Protein AF-A0A3L7ZUW8-F1 (afdb_monomer_lite)

Secondary structure (DSSP, 8-state):
--HHHHHHHHHHHHHHHHHHHHH------------SSSS----HHHHHHHHHHHHHHHTPPP------------EETTEE-

pLDDT: mean 75.9, std 14.17, range [50.84, 97.88]

Structure (mmCIF, N/CA/C/O backbone):
data_AF-A0A3L7ZUW8-F1
#
_entry.id   AF-A0A3L7ZUW8-F1
#
loop_
_atom_site.group_PDB
_atom_site.id
_atom_site.type_symbol
_atom_site.label_atom_id
_atom_site.label_alt_id
_atom_site.label_comp_id
_atom_site.label_asym_id
_atom_site.label_entity_id
_atom_site.label_seq_id
_atom_site.pdbx_PDB_ins_code
_atom_site.Cartn_x
_atom_site.Cartn_y
_atom_site.Cartn_z
_atom_site.occupancy
_atom_site.B_iso_or_equiv
_atom_site.auth_seq_id
_atom_site.auth_comp_id
_atom_site.auth_asym_id
_atom_site.auth_atom_id
_atom_site.pdbx_PDB_model_num
ATOM 1 N N . MET A 1 1 ? -40.758 15.402 28.983 1.00 50.84 1 MET A N 1
ATOM 2 C CA . MET A 1 1 ? -39.508 14.718 29.388 1.00 50.84 1 MET A CA 1
ATOM 3 C C . MET A 1 1 ? -38.721 14.138 28.197 1.00 50.84 1 MET A C 1
ATOM 5 O O . MET A 1 1 ? -37.864 13.296 28.409 1.00 50.84 1 MET A O 1
ATOM 9 N N . GLU A 1 2 ? -38.908 14.610 26.955 1.00 54.50 2 GLU A N 1
ATOM 10 C CA . GLU A 1 2 ? -38.265 13.974 25.782 1.00 54.50 2 GLU A CA 1
ATOM 11 C C . GLU A 1 2 ? -36.874 14.524 25.416 1.00 54.50 2 GLU A C 1
ATOM 13 O O . GLU A 1 2 ? -36.048 13.808 24.854 1.00 54.50 2 GLU A O 1
ATOM 18 N N . ILE A 1 3 ? -36.551 15.756 25.820 1.00 53.69 3 ILE A N 1
ATOM 19 C CA . ILE A 1 3 ? -35.313 16.460 25.421 1.00 53.69 3 ILE A CA 1
ATOM 20 C C . ILE A 1 3 ? -34.045 15.818 26.026 1.00 53.69 3 ILE A C 1
ATOM 22 O O . ILE A 1 3 ? -32.951 15.926 25.473 1.00 53.69 3 ILE A O 1
ATOM 26 N N . LEU A 1 4 ? -34.172 15.127 27.164 1.00 53.91 4 LEU A N 1
ATOM 27 C CA . LEU A 1 4 ? -33.044 14.450 27.819 1.00 53.91 4 LEU A CA 1
ATOM 28 C C . LEU A 1 4 ? -32.726 13.086 27.182 1.00 53.91 4 LEU A C 1
ATOM 30 O O . LEU A 1 4 ? -31.584 12.635 27.245 1.00 53.91 4 LEU A O 1
ATOM 34 N N . THR A 1 5 ? -33.711 12.455 26.533 1.00 53.91 5 THR A N 1
ATOM 35 C CA . THR A 1 5 ? -33.547 11.144 25.884 1.00 53.91 5 THR A CA 1
ATOM 36 C C . THR A 1 5 ? -32.894 11.254 24.505 1.00 53.91 5 THR A C 1
ATOM 38 O O . THR A 1 5 ? -32.047 10.425 24.174 1.00 53.91 5 THR A O 1
ATOM 41 N N . SER A 1 6 ? -33.176 12.326 23.748 1.00 58.56 6 SER A N 1
ATOM 42 C CA . SER A 1 6 ? -32.552 12.551 22.435 1.00 58.56 6 SER A CA 1
ATOM 43 C C . SER A 1 6 ? -31.058 12.875 22.548 1.00 58.56 6 SER A C 1
ATOM 45 O O . SER A 1 6 ? -30.247 12.266 21.861 1.00 58.56 6 SER A O 1
ATOM 47 N N . LYS A 1 7 ? -30.655 13.726 23.505 1.00 58.84 7 LYS A N 1
ATOM 48 C CA . LYS A 1 7 ? -29.234 14.054 23.747 1.00 58.84 7 LYS A CA 1
ATOM 49 C C . LYS A 1 7 ? -28.393 12.858 24.206 1.00 58.84 7 LYS A C 1
ATOM 51 O O . LYS A 1 7 ? -27.191 12.823 23.949 1.00 58.84 7 LYS A O 1
ATOM 56 N N . CYS A 1 8 ? -29.002 11.905 24.916 1.00 56.91 8 CYS A N 1
ATOM 57 C CA . CYS A 1 8 ? -28.336 10.668 25.330 1.00 56.91 8 CYS A CA 1
ATOM 58 C C . CYS A 1 8 ? -28.111 9.736 24.127 1.00 56.91 8 CYS A C 1
ATOM 60 O O . CYS A 1 8 ? -27.026 9.175 23.971 1.00 56.91 8 CYS A O 1
ATOM 62 N N . SER A 1 9 ? -29.108 9.643 23.240 1.00 66.62 9 SER A N 1
ATOM 63 C CA . SER A 1 9 ? -29.023 8.886 21.989 1.00 66.62 9 SER A CA 1
ATOM 64 C C . SER A 1 9 ? -27.994 9.481 21.019 1.00 66.62 9 SER A C 1
ATOM 66 O O . SER A 1 9 ? -27.190 8.727 20.477 1.00 66.62 9 SER A O 1
ATOM 68 N N . ASP A 1 10 ? -27.922 10.809 20.886 1.00 75.56 10 ASP A N 1
ATOM 69 C CA . ASP A 1 10 ? -26.952 11.476 20.003 1.00 75.56 10 ASP A CA 1
ATOM 70 C C . ASP A 1 10 ? -25.501 11.217 20.419 1.00 75.56 10 ASP A C 1
ATOM 72 O O . ASP A 1 10 ? -24.678 10.827 19.593 1.00 75.56 10 ASP A O 1
ATOM 76 N N . ARG A 1 11 ? -25.177 11.350 21.714 1.00 77.50 11 ARG A N 1
ATOM 77 C CA . ARG A 1 11 ? -23.820 11.055 22.219 1.00 77.50 11 ARG A CA 1
ATO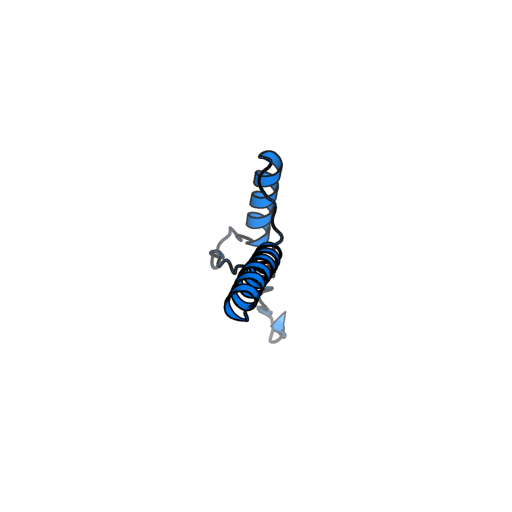M 78 C C . ARG A 1 11 ? -23.444 9.587 22.051 1.00 77.50 11 ARG A C 1
ATOM 80 O O . ARG A 1 11 ? -22.282 9.263 21.808 1.00 77.50 11 ARG A O 1
ATOM 87 N N . PHE A 1 12 ? -24.415 8.690 22.199 1.00 79.12 12 PHE A N 1
ATOM 88 C CA . PHE A 1 12 ? -24.205 7.268 21.964 1.00 79.12 12 PHE A CA 1
ATOM 89 C C . PHE A 1 12 ? -23.917 6.992 20.483 1.00 79.12 12 PHE A C 1
ATOM 91 O O . PHE A 1 12 ? -22.950 6.299 20.169 1.00 79.12 12 PHE A O 1
ATOM 98 N N . MET A 1 13 ? -24.695 7.585 19.574 1.00 85.56 13 MET A N 1
ATOM 99 C CA . MET A 1 13 ? -24.492 7.449 18.131 1.00 85.56 13 MET A CA 1
ATOM 100 C C . MET A 1 13 ? -23.173 8.076 17.664 1.00 85.56 13 MET A C 1
ATOM 102 O O . MET A 1 13 ? -22.492 7.483 16.832 1.00 85.56 13 MET A O 1
ATOM 106 N N . GLU A 1 14 ? -22.749 9.198 18.248 1.00 85.31 14 GLU A N 1
ATOM 107 C CA . GLU A 1 14 ? -21.431 9.801 18.009 1.00 85.31 14 GLU A CA 1
ATOM 108 C C . GLU A 1 14 ? -20.294 8.856 18.432 1.00 85.31 14 GLU A C 1
ATOM 110 O O . GLU A 1 14 ? -19.321 8.665 17.701 1.00 85.31 14 GLU A O 1
ATOM 115 N N . HIS A 1 15 ? -20.433 8.187 19.583 1.00 85.00 15 HIS A N 1
ATOM 116 C CA . HIS A 1 15 ? -19.451 7.200 20.039 1.00 85.00 15 HIS A CA 1
ATOM 117 C C . HIS A 1 15 ? -19.401 5.966 19.132 1.00 85.00 15 HIS A C 1
ATOM 119 O O . HIS A 1 15 ? -18.314 5.453 18.861 1.00 85.00 15 HIS A O 1
ATOM 125 N N . VAL A 1 16 ? -20.555 5.504 18.640 1.00 85.19 16 VAL A N 1
ATOM 126 C CA . VAL A 1 16 ? -20.648 4.412 17.657 1.00 85.19 16 VAL A CA 1
ATOM 127 C C . VAL A 1 16 ? -19.995 4.815 16.334 1.00 85.19 16 VAL A C 1
ATOM 129 O O . VAL A 1 16 ? -19.206 4.044 15.791 1.00 85.19 16 VAL A O 1
ATOM 132 N N . GLN A 1 17 ? -20.269 6.023 15.838 1.00 84.94 17 GLN A N 1
ATOM 133 C CA . GLN A 1 17 ? -19.679 6.544 14.606 1.00 84.94 17 GLN A CA 1
ATOM 134 C C . GLN A 1 17 ? -18.159 6.666 14.731 1.00 84.94 17 GLN A C 1
ATOM 136 O O . GLN A 1 17 ? -17.430 6.160 13.884 1.00 84.94 17 GLN A O 1
ATOM 141 N N . ARG A 1 18 ? -17.666 7.223 15.843 1.00 85.50 18 ARG A N 1
ATOM 142 C CA . ARG A 1 18 ? -16.229 7.334 16.112 1.00 85.50 18 ARG A CA 1
ATOM 143 C C . ARG A 1 18 ? -15.538 5.973 16.152 1.00 85.50 18 ARG A C 1
ATOM 145 O O . ARG A 1 18 ? -14.441 5.850 15.621 1.00 85.50 18 ARG A O 1
ATOM 152 N N . ARG A 1 19 ? -16.159 4.956 16.763 1.00 86.25 19 ARG A N 1
ATOM 153 C CA . ARG A 1 19 ? -15.611 3.588 16.747 1.00 86.25 19 ARG A CA 1
ATOM 154 C C . ARG A 1 19 ? -15.535 3.035 15.328 1.00 86.25 19 ARG A C 1
ATOM 156 O O . ARG A 1 19 ? -14.491 2.527 14.942 1.00 86.25 19 ARG A O 1
ATOM 163 N N . ARG A 1 20 ? -16.594 3.201 14.532 1.00 85.00 20 ARG A N 1
ATOM 164 C CA . ARG A 1 20 ? -16.600 2.771 13.125 1.00 85.00 20 ARG A CA 1
ATOM 165 C C . ARG A 1 20 ? -15.536 3.484 12.298 1.00 85.00 20 ARG A C 1
ATOM 167 O O . ARG A 1 20 ? -14.861 2.844 11.505 1.00 85.00 20 ARG A O 1
ATOM 174 N N . ASP A 1 21 ? -15.346 4.782 12.513 1.00 84.56 21 ASP A N 1
ATOM 175 C CA . ASP A 1 21 ? -14.337 5.569 11.801 1.00 84.56 21 ASP A CA 1
ATOM 176 C C . ASP A 1 21 ? -12.900 5.221 12.213 1.00 84.56 21 ASP A C 1
ATOM 178 O O . ASP A 1 21 ? -11.983 5.381 11.403 1.00 84.56 21 ASP A O 1
ATOM 182 N N . GLN A 1 22 ? -12.705 4.752 13.451 1.00 82.50 22 GLN A N 1
ATOM 183 C CA . GLN A 1 22 ? -11.437 4.203 13.943 1.00 82.50 22 GLN A CA 1
ATOM 184 C C . GLN A 1 22 ? -11.153 2.806 13.379 1.00 82.50 22 GLN A C 1
ATOM 186 O O . GLN A 1 22 ? -9.998 2.484 13.119 1.00 82.50 22 GLN A O 1
ATOM 191 N N . GLU A 1 23 ? -12.190 1.995 13.176 1.00 83.81 23 GLU A N 1
ATOM 192 C CA . GLU A 1 23 ? -12.091 0.652 12.588 1.00 83.81 23 GLU A CA 1
ATOM 193 C C . GLU A 1 23 ? -12.054 0.677 11.049 1.00 83.81 23 GLU A C 1
ATOM 195 O O . GLU A 1 23 ? -11.732 -0.327 10.413 1.00 83.81 23 GLU A O 1
ATOM 200 N N . ALA A 1 24 ? -12.362 1.818 10.428 1.00 86.69 24 ALA A N 1
ATOM 201 C CA . ALA A 1 24 ? -12.371 1.963 8.981 1.00 86.69 24 ALA A CA 1
ATOM 202 C C . ALA A 1 24 ? -10.955 1.854 8.390 1.00 86.69 24 ALA A C 1
ATOM 204 O O . ALA A 1 24 ? -10.088 2.702 8.614 1.00 86.69 24 ALA A O 1
ATOM 205 N N . VAL A 1 25 ? -10.751 0.840 7.547 1.00 84.69 25 VAL A N 1
ATOM 206 C CA . VAL A 1 25 ? -9.532 0.680 6.747 1.00 84.69 25 VAL A CA 1
ATOM 207 C C . VAL A 1 25 ? -9.484 1.765 5.668 1.00 84.69 25 VAL A C 1
ATOM 209 O O . VAL A 1 25 ? -10.362 1.840 4.807 1.00 84.69 25 VAL A O 1
ATOM 212 N N . ARG A 1 26 ? -8.452 2.616 5.699 1.00 86.75 26 ARG A N 1
ATOM 213 C CA . ARG A 1 26 ? -8.250 3.700 4.722 1.00 86.75 26 ARG A CA 1
ATOM 214 C C . ARG A 1 26 ? -7.167 3.319 3.720 1.00 86.75 26 ARG A C 1
ATOM 216 O O . ARG A 1 26 ? -6.001 3.199 4.082 1.00 86.75 26 ARG A O 1
ATOM 223 N N . TRP A 1 27 ? -7.557 3.175 2.457 1.00 88.38 27 TRP A N 1
ATOM 224 C CA . TRP A 1 27 ? -6.631 2.943 1.349 1.00 88.38 27 TRP A CA 1
ATOM 225 C C . TRP A 1 27 ? -6.204 4.269 0.714 1.00 88.38 27 TRP A C 1
ATOM 227 O O . TRP A 1 27 ? -7.033 5.150 0.487 1.00 88.38 27 TRP A O 1
ATOM 237 N N . TYR A 1 28 ? -4.916 4.391 0.396 1.00 84.94 28 TYR A N 1
ATOM 238 C CA . TYR A 1 28 ? -4.343 5.547 -0.295 1.00 84.94 28 TYR A CA 1
ATOM 239 C C . TYR A 1 28 ? -3.703 5.106 -1.610 1.00 84.94 28 TYR A C 1
ATOM 241 O O . TYR A 1 28 ? -3.096 4.038 -1.686 1.00 84.94 28 TYR A O 1
ATOM 249 N N . VAL A 1 29 ? -3.811 5.944 -2.642 1.00 84.56 29 VAL A N 1
ATOM 250 C CA . VAL A 1 29 ? -3.142 5.729 -3.931 1.00 84.56 29 VAL A CA 1
ATOM 251 C C . VAL A 1 29 ? -1.857 6.546 -3.955 1.00 84.56 29 VAL A C 1
ATOM 253 O O . VAL A 1 29 ? -1.889 7.759 -3.757 1.00 84.56 29 VAL A O 1
ATOM 256 N N . LEU A 1 30 ? -0.730 5.880 -4.204 1.00 77.81 30 LEU A N 1
ATOM 257 C CA . LEU A 1 30 ? 0.578 6.516 -4.317 1.00 77.81 30 LEU A CA 1
ATOM 258 C C . LEU A 1 30 ? 1.074 6.445 -5.762 1.00 77.81 30 LEU A C 1
ATOM 260 O O . LEU A 1 30 ? 1.307 5.359 -6.293 1.00 77.81 30 LEU A O 1
ATOM 264 N N . THR A 1 31 ? 1.283 7.603 -6.383 1.00 75.44 31 THR A N 1
ATOM 265 C CA . THR A 1 31 ? 1.906 7.692 -7.708 1.00 75.44 31 THR A CA 1
ATOM 266 C C . THR A 1 31 ? 3.411 7.812 -7.534 1.00 75.44 31 THR A C 1
ATOM 268 O O . THR A 1 31 ? 3.918 8.857 -7.130 1.00 75.44 31 THR A O 1
ATOM 271 N N . LEU A 1 32 ? 4.130 6.729 -7.818 1.00 71.88 32 LEU A N 1
ATOM 272 C CA . LEU A 1 32 ? 5.587 6.711 -7.763 1.00 71.88 32 LEU A CA 1
ATOM 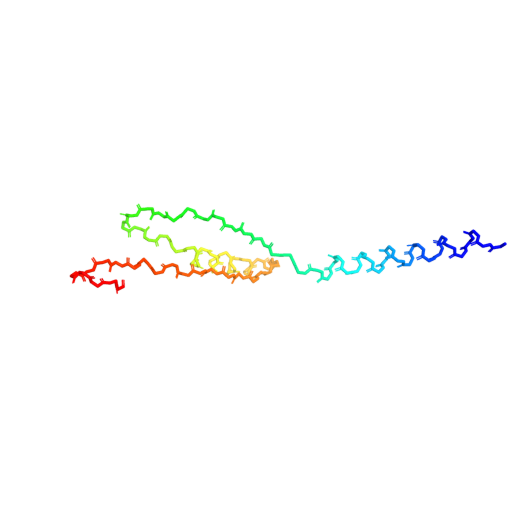273 C C . LEU A 1 32 ? 6.172 6.987 -9.154 1.00 71.88 32 LEU A C 1
ATOM 275 O O . LEU A 1 32 ? 5.661 6.448 -10.141 1.00 71.88 32 LEU A O 1
ATOM 279 N N . PRO A 1 33 ? 7.245 7.794 -9.261 1.00 68.19 33 PRO A N 1
ATOM 280 C CA . PRO A 1 33 ? 7.931 7.983 -10.528 1.00 68.19 33 PRO A CA 1
ATOM 281 C C . PRO A 1 33 ? 8.487 6.633 -10.983 1.00 68.19 33 PRO A C 1
ATOM 283 O O . PRO A 1 33 ? 9.389 6.065 -10.368 1.00 68.19 33 PRO A O 1
ATOM 286 N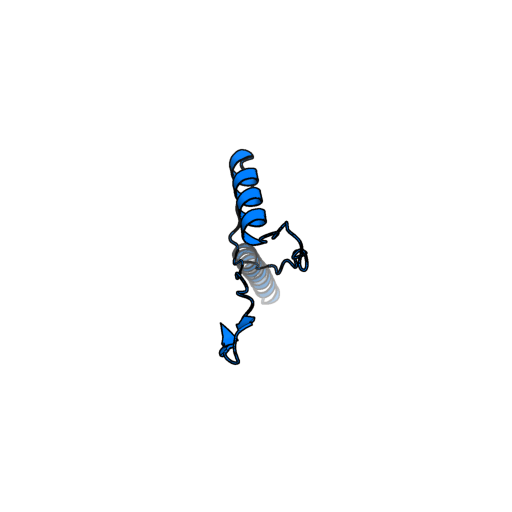 N . THR A 1 34 ? 7.924 6.104 -12.064 1.00 63.38 34 THR A N 1
ATOM 287 C CA . THR A 1 34 ? 8.509 4.963 -12.763 1.00 63.38 34 THR A CA 1
ATOM 288 C C . THR A 1 34 ? 9.528 5.562 -13.716 1.00 63.38 34 THR A C 1
ATOM 290 O O . THR A 1 34 ? 9.150 6.351 -14.580 1.00 63.38 34 THR A O 1
ATOM 293 N N . ALA A 1 35 ? 10.819 5.290 -13.515 1.00 59.06 35 ALA A N 1
ATOM 294 C CA . ALA A 1 35 ? 11.849 5.815 -14.404 1.00 59.06 35 ALA A CA 1
ATOM 295 C C . ALA A 1 35 ? 11.528 5.379 -15.843 1.00 59.06 35 ALA A C 1
ATOM 297 O O . ALA A 1 35 ? 11.578 4.192 -16.168 1.00 59.06 35 ALA A O 1
ATOM 298 N N . GLY A 1 36 ? 11.142 6.337 -16.687 1.00 53.06 36 GLY A N 1
ATOM 299 C CA . GLY A 1 36 ? 10.856 6.087 -18.091 1.00 53.06 36 GLY A CA 1
ATOM 300 C C . GLY A 1 36 ? 12.133 5.654 -18.804 1.00 53.06 36 GLY A C 1
ATOM 301 O O . GLY A 1 36 ? 13.055 6.448 -18.957 1.00 53.06 36 GLY A O 1
ATOM 302 N N . GLY A 1 37 ? 12.199 4.389 -19.221 1.00 53.03 37 GLY A N 1
ATOM 303 C CA . GLY A 1 37 ? 13.123 3.920 -20.261 1.00 53.03 37 GLY A CA 1
ATOM 304 C C . GLY A 1 37 ? 14.631 3.931 -19.959 1.00 53.03 37 GLY A C 1
ATOM 305 O O . GLY A 1 37 ? 15.414 3.891 -20.904 1.00 53.03 37 GLY A O 1
ATOM 306 N N . GLY A 1 38 ? 15.068 3.971 -18.695 1.00 54.97 38 GLY A N 1
ATOM 307 C CA . GLY A 1 38 ? 16.491 3.915 -18.311 1.00 54.97 38 GLY A CA 1
ATOM 308 C C . GLY A 1 38 ? 16.962 2.543 -17.798 1.00 54.97 38 GLY A C 1
ATOM 309 O O . GLY A 1 38 ? 16.146 1.689 -17.454 1.00 54.97 38 GLY A O 1
ATOM 310 N N . ARG A 1 39 ? 18.292 2.341 -17.699 1.00 53.31 39 ARG A N 1
ATOM 311 C CA . ARG A 1 39 ? 18.935 1.137 -17.103 1.00 53.31 39 ARG A CA 1
ATOM 312 C C . ARG A 1 39 ? 18.437 0.825 -15.683 1.00 53.31 39 ARG A C 1
ATOM 314 O O . ARG A 1 39 ? 18.455 -0.337 -15.282 1.00 53.31 39 ARG A O 1
ATOM 321 N N . ASP A 1 40 ? 17.925 1.831 -14.981 1.00 55.72 40 ASP A N 1
ATOM 322 C CA . ASP A 1 40 ? 17.424 1.723 -13.617 1.00 55.72 40 ASP A CA 1
ATOM 323 C C . ASP A 1 40 ? 15.900 1.564 -13.618 1.00 55.72 40 ASP A C 1
ATOM 325 O O . ASP A 1 40 ? 15.138 2.521 -13.480 1.00 55.72 40 ASP A O 1
ATOM 329 N N . LYS A 1 41 ? 15.433 0.321 -13.780 1.00 60.44 41 LYS A N 1
ATOM 330 C CA . LYS A 1 41 ? 14.020 -0.029 -13.574 1.00 60.44 41 LYS A CA 1
ATOM 331 C C . LYS A 1 41 ? 13.668 0.137 -12.093 1.00 60.44 41 LYS A C 1
ATOM 333 O O . LYS A 1 41 ? 13.807 -0.802 -11.305 1.00 60.44 41 LYS A O 1
ATOM 338 N N . ILE A 1 42 ? 13.207 1.323 -11.706 1.00 62.53 42 ILE A N 1
ATOM 339 C CA . ILE A 1 42 ? 12.628 1.552 -10.380 1.00 62.53 42 ILE A CA 1
ATOM 340 C C . ILE A 1 42 ? 11.308 0.781 -10.324 1.00 62.53 42 ILE A C 1
ATOM 342 O O . ILE A 1 42 ? 10.349 1.126 -11.006 1.00 62.53 42 ILE A O 1
ATOM 346 N N . SER A 1 43 ? 11.278 -0.296 -9.536 1.00 71.31 43 SER A N 1
ATOM 347 C CA . SER A 1 43 ? 10.059 -1.051 -9.247 1.00 71.31 43 SER A CA 1
ATOM 348 C C . SER A 1 43 ? 9.398 -0.458 -7.998 1.00 71.31 43 SER A C 1
ATOM 350 O O . SER A 1 43 ? 9.985 -0.561 -6.915 1.00 71.31 43 SER A O 1
ATOM 352 N N . PRO A 1 44 ? 8.190 0.124 -8.114 1.00 74.62 44 PRO A N 1
ATOM 353 C CA . PRO A 1 44 ? 7.435 0.652 -6.977 1.00 74.62 44 PRO A CA 1
ATOM 354 C C . PRO A 1 44 ? 7.304 -0.352 -5.822 1.00 74.62 44 PRO A C 1
ATOM 356 O O . PRO A 1 44 ? 7.514 -0.001 -4.661 1.00 74.62 44 PRO A O 1
ATOM 359 N N . SER A 1 45 ? 7.064 -1.627 -6.144 1.00 80.06 45 SER A N 1
ATOM 360 C CA . SER A 1 45 ? 6.928 -2.715 -5.170 1.00 80.06 45 SER A CA 1
ATOM 361 C C . SER A 1 45 ? 8.199 -2.925 -4.340 1.00 80.06 45 SER A C 1
ATOM 363 O O . SER A 1 45 ? 8.116 -3.151 -3.137 1.00 80.06 45 SER A O 1
ATOM 365 N N . LYS A 1 46 ? 9.390 -2.794 -4.947 1.00 81.50 46 LYS A N 1
ATOM 366 C CA . LYS A 1 46 ? 10.666 -2.904 -4.214 1.00 81.50 46 LYS A CA 1
ATOM 367 C C . LYS A 1 46 ? 10.854 -1.760 -3.218 1.00 81.50 46 LYS A C 1
ATOM 369 O O . LYS A 1 46 ? 11.337 -1.995 -2.114 1.00 81.50 46 LYS A O 1
ATOM 374 N N . GLY A 1 47 ? 10.462 -0.540 -3.593 1.00 82.62 47 GLY A N 1
ATOM 375 C CA . GLY A 1 47 ? 10.515 0.620 -2.698 1.00 82.62 47 GLY A CA 1
ATOM 376 C C . GLY A 1 47 ? 9.604 0.449 -1.481 1.00 82.62 47 GLY A C 1
ATOM 377 O O . GLY A 1 47 ? 10.035 0.673 -0.352 1.00 82.62 47 GLY A O 1
ATOM 378 N N . LEU A 1 48 ? 8.377 -0.032 -1.703 1.00 86.56 48 LEU A N 1
ATOM 379 C CA . LEU A 1 48 ? 7.414 -0.311 -0.633 1.00 86.56 48 LEU A CA 1
ATOM 380 C C . LEU A 1 48 ? 7.874 -1.448 0.290 1.00 86.56 48 LEU A C 1
ATOM 382 O O . LEU A 1 48 ? 7.721 -1.347 1.505 1.00 86.56 48 LEU A O 1
ATOM 386 N N . ALA A 1 49 ? 8.507 -2.491 -0.251 1.00 88.75 49 ALA A N 1
ATOM 387 C CA . ALA A 1 49 ? 9.103 -3.548 0.564 1.00 88.75 49 ALA A CA 1
ATOM 388 C C . ALA A 1 49 ? 10.238 -3.018 1.463 1.00 88.75 49 ALA A C 1
ATOM 390 O O . ALA A 1 49 ? 10.281 -3.328 2.652 1.00 88.75 49 ALA A O 1
ATOM 391 N N . ALA A 1 50 ? 11.126 -2.173 0.926 1.00 89.81 50 ALA A N 1
ATOM 392 C CA . ALA A 1 50 ? 12.216 -1.571 1.698 1.00 89.81 50 ALA A CA 1
ATOM 393 C C . ALA A 1 50 ? 11.704 -0.633 2.809 1.00 89.81 50 ALA A C 1
ATOM 395 O O . ALA A 1 50 ? 12.252 -0.611 3.914 1.00 89.81 50 ALA A O 1
ATOM 396 N N . GLU A 1 51 ? 10.640 0.119 2.523 1.00 90.88 51 GLU A N 1
ATOM 397 C CA . GLU A 1 51 ? 9.910 0.934 3.493 1.00 90.88 51 GLU A CA 1
ATOM 398 C C . GLU A 1 51 ? 9.352 0.066 4.632 1.00 90.88 51 GLU A C 1
ATOM 400 O O . GLU A 1 51 ? 9.601 0.368 5.801 1.00 90.88 51 GLU A O 1
ATOM 405 N N . LEU A 1 52 ? 8.671 -1.038 4.306 1.00 93.38 52 LEU A N 1
ATOM 406 C CA . LEU A 1 52 ? 8.102 -1.957 5.293 1.00 93.38 52 LEU A CA 1
ATOM 407 C C . LEU A 1 52 ? 9.188 -2.529 6.220 1.00 93.38 52 LEU A C 1
ATOM 409 O O . LEU A 1 52 ? 9.073 -2.419 7.440 1.00 93.38 52 LEU A O 1
ATOM 413 N N . SER A 1 53 ? 10.298 -3.023 5.658 1.00 95.25 53 SER A N 1
ATOM 414 C CA . SER A 1 53 ? 11.437 -3.528 6.442 1.00 95.25 53 SER A CA 1
ATOM 415 C C . SER A 1 53 ? 12.121 -2.451 7.289 1.00 95.25 53 SER A C 1
ATOM 417 O O . SER A 1 53 ? 12.761 -2.757 8.297 1.00 95.25 53 SER A O 1
ATOM 419 N N . ARG A 1 54 ? 12.059 -1.173 6.891 1.00 96.94 54 ARG A N 1
ATOM 420 C CA . ARG A 1 54 ? 12.556 -0.078 7.734 1.00 96.94 54 ARG A CA 1
ATOM 421 C C . ARG A 1 54 ? 11.642 0.147 8.932 1.00 96.94 54 ARG A C 1
ATOM 423 O O . ARG A 1 54 ? 12.162 0.303 10.034 1.00 96.94 54 ARG A O 1
ATOM 430 N N . ARG A 1 55 ? 10.322 0.164 8.726 1.00 97.19 55 ARG A N 1
ATOM 431 C CA . ARG A 1 55 ? 9.339 0.350 9.804 1.00 97.19 55 ARG A CA 1
ATOM 432 C C . ARG A 1 55 ? 9.404 -0.768 10.829 1.00 97.19 55 ARG A C 1
ATOM 434 O O . ARG A 1 55 ? 9.461 -0.481 12.019 1.00 97.19 55 ARG A O 1
ATOM 441 N N . GLU A 1 56 ? 9.513 -2.008 10.359 1.00 97.00 56 GLU A N 1
ATOM 442 C CA . GLU A 1 56 ? 9.682 -3.189 11.207 1.00 97.00 56 GLU A CA 1
ATOM 443 C C . GLU A 1 56 ? 10.883 -3.035 12.153 1.00 97.00 56 GLU A C 1
ATOM 445 O O . GLU A 1 56 ? 10.741 -3.158 13.367 1.00 97.00 56 GLU A O 1
ATOM 450 N N . ARG A 1 57 ? 12.048 -2.629 11.627 1.00 97.88 57 ARG A N 1
ATOM 451 C CA . ARG A 1 57 ? 13.254 -2.381 12.440 1.00 97.88 57 ARG A CA 1
ATOM 452 C C . ARG A 1 57 ? 13.115 -1.235 13.443 1.00 97.88 57 ARG A C 1
ATOM 454 O O . ARG A 1 57 ? 13.879 -1.189 14.402 1.00 97.88 57 ARG A O 1
ATOM 461 N N . ARG A 1 58 ? 12.203 -0.288 13.211 1.00 97.75 58 ARG A N 1
ATOM 462 C CA . ARG A 1 58 ? 11.967 0.868 14.093 1.00 97.75 58 ARG A CA 1
ATOM 463 C C . ARG A 1 58 ? 10.764 0.679 15.021 1.00 97.75 58 ARG A C 1
ATOM 465 O O . ARG A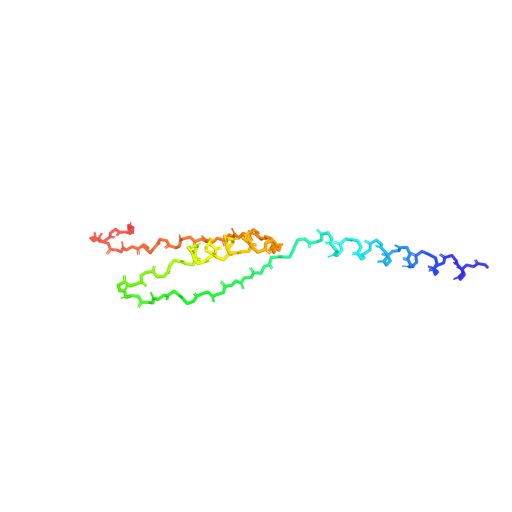 1 58 ? 10.497 1.573 15.816 1.00 97.75 58 ARG A O 1
ATOM 472 N N . GLY A 1 59 ? 10.056 -0.451 14.931 1.00 96.56 59 GLY A N 1
ATOM 473 C CA . GLY A 1 59 ? 8.811 -0.678 15.670 1.00 96.56 59 GLY A CA 1
ATOM 474 C C . GLY A 1 59 ? 7.687 0.286 15.271 1.00 96.56 59 GLY A C 1
ATOM 475 O O . GLY A 1 59 ? 6.817 0.587 16.083 1.00 96.56 59 GLY A O 1
ATOM 476 N N . GLU A 1 60 ? 7.727 0.814 14.045 1.00 95.81 60 GLU A N 1
ATOM 477 C CA . GLU A 1 60 ? 6.695 1.705 13.506 1.00 95.81 60 GLU A CA 1
ATOM 478 C C . GLU A 1 60 ? 5.508 0.895 12.958 1.00 95.81 60 GLU A C 1
ATOM 480 O O . GLU A 1 60 ? 5.646 -0.270 12.581 1.00 95.81 60 GLU A O 1
ATOM 485 N N . THR A 1 61 ? 4.338 1.530 12.851 1.00 91.31 61 THR A N 1
ATOM 486 C CA . THR A 1 61 ? 3.133 0.902 12.296 1.00 91.31 61 THR A CA 1
ATOM 487 C C . THR A 1 61 ? 3.369 0.399 10.870 1.00 91.31 61 THR A C 1
ATOM 489 O O . THR A 1 61 ? 3.703 1.174 9.961 1.00 91.31 61 THR A O 1
ATOM 492 N N . LEU A 1 62 ? 3.160 -0.903 10.676 1.00 93.06 62 LEU A N 1
ATOM 493 C CA . LEU A 1 62 ? 3.197 -1.557 9.371 1.00 93.06 62 LEU A CA 1
ATOM 494 C C . LEU A 1 62 ? 1.964 -1.191 8.537 1.00 93.06 62 LEU A C 1
ATOM 496 O O . LEU A 1 62 ? 0.963 -0.700 9.054 1.00 93.06 62 LEU A O 1
ATOM 500 N N . PHE A 1 63 ? 2.045 -1.426 7.232 1.00 90.00 63 PHE A N 1
ATOM 501 C CA . PHE A 1 63 ? 0.939 -1.189 6.314 1.00 90.00 63 PHE A CA 1
ATOM 502 C C . PHE A 1 63 ? 0.889 -2.279 5.249 1.00 90.00 63 PHE A C 1
ATOM 504 O O . PHE A 1 63 ? 1.912 -2.851 4.867 1.00 90.00 63 PHE A O 1
ATOM 511 N N . GLU A 1 64 ? -0.315 -2.529 4.753 1.00 90.50 64 GLU A N 1
ATOM 512 C CA . GLU A 1 64 ? -0.543 -3.366 3.584 1.00 90.50 64 GLU A CA 1
ATOM 513 C C . GLU A 1 64 ? -0.457 -2.512 2.320 1.00 90.50 64 GLU A C 1
ATOM 515 O O . GLU A 1 64 ? -0.832 -1.337 2.312 1.00 90.50 64 GLU A O 1
ATOM 520 N N . TYR A 1 65 ? 0.048 -3.093 1.236 1.00 87.56 65 TYR A N 1
ATOM 5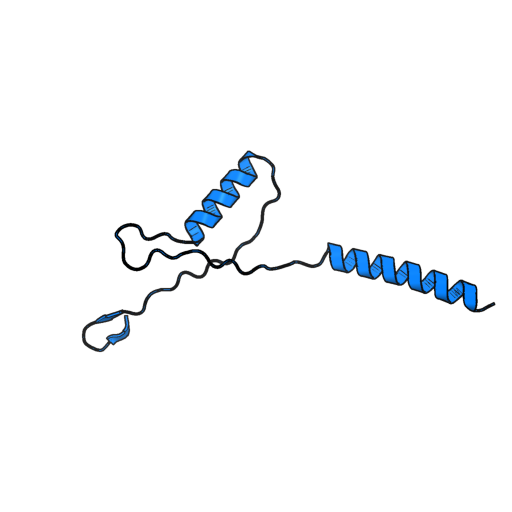21 C CA . TYR A 1 65 ? 0.109 -2.412 -0.048 1.00 87.56 65 TYR A CA 1
ATOM 522 C C . TYR A 1 65 ? -0.226 -3.364 -1.191 1.00 87.56 65 TYR A C 1
ATOM 524 O O . TYR A 1 65 ? 0.154 -4.533 -1.190 1.00 87.56 65 TYR A O 1
ATOM 532 N N . PHE A 1 66 ? -0.896 -2.824 -2.206 1.00 84.69 66 PHE A N 1
ATOM 533 C CA . PHE A 1 66 ? -1.081 -3.471 -3.495 1.00 84.69 66 PHE A CA 1
ATOM 534 C C . PHE A 1 66 ? -0.274 -2.697 -4.538 1.00 84.69 66 PHE A C 1
ATOM 536 O O . PHE A 1 66 ? -0.564 -1.537 -4.821 1.00 84.69 66 PHE A O 1
ATOM 543 N N . ALA A 1 67 ? 0.770 -3.321 -5.082 1.00 78.62 67 ALA A N 1
ATOM 544 C CA . ALA A 1 67 ? 1.646 -2.711 -6.078 1.00 78.62 67 ALA A CA 1
ATOM 545 C C . ALA A 1 67 ? 1.564 -3.509 -7.387 1.00 78.62 67 ALA A C 1
ATOM 547 O O . ALA A 1 67 ? 2.339 -4.455 -7.565 1.00 78.62 67 ALA A O 1
ATOM 548 N N . PRO A 1 68 ? 0.620 -3.173 -8.287 1.00 70.88 68 PRO A N 1
ATOM 549 C CA . PRO A 1 68 ? 0.462 -3.892 -9.540 1.00 70.88 68 PRO A CA 1
ATOM 550 C C . PRO A 1 68 ? 1.720 -3.712 -10.391 1.00 70.88 68 PRO A C 1
ATOM 552 O O . PRO A 1 68 ? 2.144 -2.594 -10.685 1.00 70.88 68 PRO A O 1
ATOM 555 N N . SER A 1 69 ? 2.333 -4.816 -10.800 1.00 65.31 69 SER A N 1
ATOM 556 C CA . SER A 1 69 ? 3.403 -4.794 -11.789 1.00 65.31 69 SER A CA 1
ATOM 557 C C . SER A 1 69 ? 2.777 -4.693 -13.177 1.00 65.31 69 SER A C 1
ATOM 559 O O . SER A 1 69 ? 2.245 -5.678 -13.686 1.00 65.31 69 SER A O 1
ATOM 561 N N . TYR A 1 70 ? 2.825 -3.505 -13.786 1.00 56.34 70 TYR A N 1
ATOM 562 C CA . TYR A 1 70 ? 2.491 -3.352 -15.201 1.00 56.34 70 TYR A CA 1
ATOM 563 C C . TYR A 1 70 ? 3.507 -4.150 -16.025 1.00 56.34 70 TYR A C 1
ATOM 565 O O . TYR A 1 70 ? 4.705 -3.861 -15.996 1.00 56.34 70 TYR A O 1
ATOM 573 N N . VAL A 1 71 ? 3.039 -5.173 -16.738 1.00 58.25 71 VAL A N 1
ATOM 574 C CA . VAL A 1 71 ? 3.819 -5.802 -17.804 1.00 58.25 71 VAL A CA 1
ATOM 575 C C . VAL A 1 71 ? 3.556 -4.962 -19.046 1.00 58.25 71 VAL A C 1
ATOM 577 O O . VAL A 1 71 ? 2.432 -4.921 -19.540 1.00 58.25 71 VAL A O 1
ATOM 580 N N . GLU A 1 72 ? 4.561 -4.218 -19.506 1.00 55.97 72 GLU A N 1
ATOM 581 C CA . GLU A 1 72 ? 4.467 -3.532 -20.793 1.00 55.97 72 GLU A CA 1
ATOM 582 C C . GLU A 1 72 ? 4.297 -4.591 -21.885 1.00 55.97 72 GLU A C 1
ATOM 584 O O . GLU A 1 72 ? 5.239 -5.324 -22.185 1.00 55.97 72 GLU A O 1
ATOM 589 N N . ALA A 1 73 ? 3.098 -4.675 -22.468 1.00 61.94 73 ALA A N 1
ATOM 590 C CA . ALA A 1 73 ? 2.867 -5.514 -23.633 1.00 61.94 73 ALA A CA 1
ATOM 591 C C . ALA A 1 73 ? 3.678 -4.942 -24.801 1.00 61.94 73 ALA A C 1
ATOM 593 O O . ALA A 1 73 ? 3.390 -3.853 -25.311 1.00 61.94 73 ALA A O 1
ATOM 594 N N . ARG A 1 74 ? 4.717 -5.655 -25.229 1.00 61.62 74 ARG A N 1
ATOM 595 C CA . ARG A 1 74 ? 5.553 -5.247 -26.353 1.00 61.62 74 ARG A CA 1
ATOM 596 C C . ARG A 1 74 ? 5.029 -5.909 -27.614 1.00 61.62 74 ARG A C 1
ATOM 598 O O . ARG A 1 74 ? 4.879 -7.124 -27.691 1.00 61.62 74 ARG A O 1
ATOM 605 N N . LYS A 1 75 ? 4.805 -5.111 -28.660 1.00 66.75 75 LYS A N 1
ATOM 606 C CA . LYS A 1 75 ? 4.496 -5.664 -29.980 1.00 66.75 75 LYS A CA 1
ATOM 607 C C . LYS A 1 75 ? 5.782 -6.187 -30.624 1.00 66.75 75 LYS A C 1
ATOM 609 O O . LYS A 1 75 ? 6.633 -5.400 -31.036 1.00 66.75 75 LYS A O 1
ATOM 614 N N . VAL A 1 76 ? 5.924 -7.508 -30.718 1.00 72.44 76 VAL A N 1
ATOM 615 C CA . VAL A 1 76 ? 7.040 -8.185 -31.399 1.00 72.44 76 VAL A CA 1
ATOM 616 C C . VAL A 1 76 ? 6.466 -8.997 -32.556 1.00 72.44 76 VAL A C 1
ATOM 618 O O . VAL A 1 76 ? 5.601 -9.847 -32.361 1.00 72.44 76 VAL A O 1
ATOM 621 N N . GLY A 1 77 ? 6.896 -8.705 -33.788 1.00 73.38 77 GLY A N 1
ATOM 622 C CA . GLY A 1 77 ? 6.447 -9.450 -34.973 1.00 73.38 77 GLY A CA 1
ATOM 623 C C . GLY A 1 77 ? 4.926 -9.436 -35.191 1.00 73.38 77 GLY A C 1
ATOM 624 O O . GLY A 1 77 ? 4.352 -10.435 -35.608 1.00 73.38 77 GLY A O 1
ATOM 625 N N . GLY A 1 78 ? 4.249 -8.334 -34.849 1.00 78.56 78 GLY A N 1
ATOM 626 C CA . GLY A 1 78 ? 2.796 -8.210 -35.005 1.00 78.56 78 GLY A CA 1
ATOM 627 C C . GLY A 1 78 ? 1.959 -8.793 -33.861 1.00 78.56 78 GLY A C 1
ATOM 628 O O . GLY A 1 78 ? 0.768 -8.496 -33.804 1.00 78.56 78 GLY A O 1
ATOM 629 N N . LYS A 1 79 ? 2.560 -9.538 -32.924 1.00 64.50 79 LYS A N 1
ATOM 630 C CA . LYS A 1 79 ? 1.887 -10.080 -31.734 1.00 64.50 79 LYS A CA 1
ATOM 631 C C . LYS A 1 79 ? 2.180 -9.220 -30.507 1.00 64.50 79 LYS A C 1
ATOM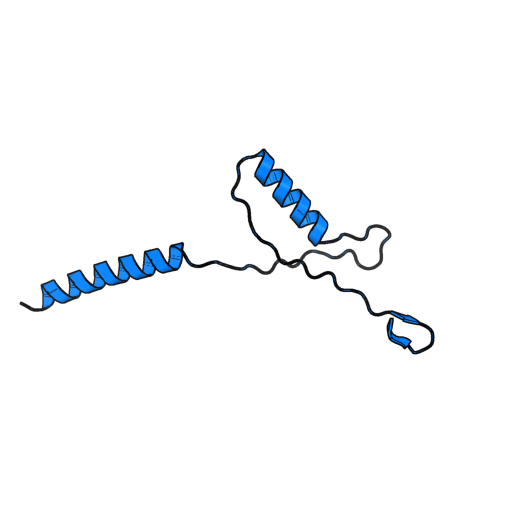 633 O O . LYS A 1 79 ? 3.296 -8.729 -30.355 1.00 64.50 79 LYS A O 1
ATOM 638 N N . LEU A 1 80 ? 1.171 -9.024 -29.661 1.00 68.88 80 LEU A N 1
ATOM 639 C CA . LEU A 1 80 ? 1.345 -8.462 -28.321 1.00 68.88 80 LEU A CA 1
ATOM 640 C C . LEU A 1 80 ? 1.911 -9.565 -27.419 1.00 68.88 80 LEU A C 1
ATOM 642 O O . LEU A 1 80 ? 1.349 -10.661 -27.396 1.00 68.88 80 LEU A O 1
ATOM 646 N N . VAL A 1 81 ? 3.029 -9.285 -26.747 1.00 65.06 81 VAL A N 1
ATOM 647 C CA . VAL A 1 81 ? 3.718 -10.182 -25.804 1.00 65.06 81 VAL A CA 1
ATOM 648 C C . VAL A 1 81 ? 3.925 -9.458 -24.489 1.00 65.06 81 VAL A C 1
ATOM 650 O O . VAL A 1 81 ? 4.355 -8.285 -24.556 1.00 65.06 81 VAL A O 1
#

Foldseek 3Di:
DCPVVVVVVVVVVVVVVVVVVVVDDDDDDDDDDQPPPDPDGDQPVVVLVVVQVVCVVVVHDHDDDDRDDDDPQDQDPNDTD

Radius of gyration: 23.76 Å; chains: 1; bounding box: 58×27×64 Å

Organism: Parabacteroides distasonis (NCBI:txid823)

Sequence (81 aa):
MEILTSKCSDRFMEHVQRRRDQEAVRWYVLTLPTAGGGRDKISPSKGLAAELSRRERRGETLFEYFAPSYVEARKVGGKLV